Protein AF-A0AAD5UKB7-F1 (afdb_monomer)

pLDDT: mean 88.0, std 12.84, range [50.97, 97.19]

Structure (mmCIF, N/CA/C/O backbone):
data_AF-A0AAD5UKB7-F1
#
_entry.id   AF-A0AAD5UKB7-F1
#
loop_
_atom_site.group_PDB
_atom_site.id
_atom_site.type_symbol
_atom_site.label_atom_id
_atom_site.label_alt_id
_atom_site.label_comp_id
_atom_site.label_asym_id
_atom_site.label_entity_id
_atom_site.label_seq_id
_atom_site.pdbx_PDB_ins_code
_atom_site.Cartn_x
_atom_site.Cartn_y
_atom_site.Cartn_z
_atom_site.occupancy
_atom_site.B_iso_or_equiv
_atom_site.auth_seq_id
_atom_site.auth_comp_id
_atom_site.auth_asym_id
_atom_site.auth_atom_id
_atom_site.pdbx_PDB_model_num
ATOM 1 N N . MET A 1 1 ? 17.296 26.567 14.568 1.00 56.69 1 MET A N 1
ATOM 2 C CA . MET A 1 1 ? 15.826 26.685 14.721 1.00 56.69 1 MET A CA 1
ATOM 3 C C . MET A 1 1 ? 15.035 26.284 13.465 1.00 56.69 1 MET A C 1
ATOM 5 O O . MET A 1 1 ? 13.887 25.903 13.631 1.00 56.69 1 MET A O 1
ATOM 9 N N . SER A 1 2 ? 15.594 26.349 12.240 1.00 63.50 2 SER A N 1
ATOM 10 C CA . SER A 1 2 ? 14.855 26.017 10.996 1.00 63.50 2 SER A CA 1
ATOM 11 C C . SER A 1 2 ? 14.568 24.518 10.824 1.00 63.50 2 SER A C 1
ATOM 13 O O . SER A 1 2 ? 13.419 24.140 10.657 1.00 63.50 2 SER A O 1
ATOM 15 N N . ALA A 1 3 ? 15.573 23.653 11.002 1.00 61.16 3 ALA A N 1
ATOM 16 C CA . ALA A 1 3 ? 15.457 22.217 10.708 1.00 61.16 3 ALA A CA 1
ATOM 17 C C . ALA A 1 3 ? 14.374 21.460 11.511 1.00 61.16 3 ALA A C 1
ATOM 19 O O . ALA A 1 3 ? 13.832 20.468 11.036 1.00 61.16 3 ALA A O 1
ATOM 20 N N . ILE A 1 4 ? 14.028 21.932 12.717 1.00 60.91 4 ILE A N 1
ATOM 21 C CA . ILE A 1 4 ? 12.982 21.315 13.557 1.00 60.91 4 ILE A CA 1
ATOM 22 C C . ILE A 1 4 ? 11.576 21.636 13.015 1.00 60.91 4 ILE A C 1
ATOM 24 O O . ILE A 1 4 ? 10.653 20.841 13.176 1.00 60.91 4 ILE A O 1
ATOM 28 N N . LYS A 1 5 ? 11.399 22.789 12.354 1.00 59.22 5 LYS A N 1
ATOM 29 C CA . LYS A 1 5 ? 10.119 23.181 11.742 1.00 59.22 5 LYS A CA 1
ATOM 30 C C . LYS A 1 5 ? 9.829 22.383 10.471 1.00 59.22 5 LYS A C 1
ATOM 32 O O . LYS A 1 5 ? 8.678 22.016 10.253 1.00 59.22 5 LYS A O 1
ATOM 37 N N . ASP A 1 6 ? 10.866 22.093 9.689 1.00 63.56 6 ASP A N 1
ATOM 38 C CA . ASP A 1 6 ? 10.740 21.431 8.389 1.00 63.56 6 ASP A CA 1
ATOM 39 C C . ASP A 1 6 ? 10.390 19.939 8.539 1.00 63.56 6 ASP A C 1
ATOM 41 O O . ASP A 1 6 ? 9.429 19.479 7.930 1.00 63.56 6 ASP A O 1
ATOM 45 N N . GLN A 1 7 ? 11.028 19.209 9.466 1.00 64.62 7 GLN A N 1
ATOM 46 C CA . GLN A 1 7 ? 10.672 17.800 9.717 1.00 64.62 7 GLN A CA 1
ATOM 47 C C . GLN A 1 7 ? 9.231 17.605 10.212 1.00 64.62 7 GLN A C 1
ATOM 49 O O . GLN A 1 7 ? 8.585 16.607 9.895 1.00 64.62 7 GLN A O 1
ATOM 54 N N . ASN A 1 8 ? 8.704 18.560 10.984 1.00 72.44 8 ASN A N 1
ATOM 55 C CA . ASN A 1 8 ? 7.324 18.493 11.463 1.00 72.44 8 ASN A CA 1
ATOM 56 C C . ASN A 1 8 ? 6.328 18.739 10.315 1.00 72.44 8 ASN A C 1
ATOM 58 O O . ASN A 1 8 ? 5.233 18.185 10.304 1.00 72.44 8 ASN A O 1
ATOM 62 N N . LYS A 1 9 ? 6.705 19.534 9.309 1.00 81.12 9 LYS A N 1
ATOM 63 C CA . LYS A 1 9 ? 5.871 19.760 8.127 1.00 81.12 9 LYS A CA 1
ATOM 64 C C . LYS A 1 9 ? 5.735 18.485 7.289 1.00 81.12 9 LYS A C 1
ATOM 66 O O . LYS A 1 9 ? 4.608 18.083 7.011 1.00 81.12 9 LYS A O 1
ATOM 71 N N . ASP A 1 10 ? 6.849 17.826 6.976 1.00 87.19 10 ASP A N 1
ATOM 72 C CA . ASP A 1 10 ? 6.859 16.611 6.148 1.00 87.19 10 ASP A CA 1
ATOM 73 C C . ASP A 1 10 ? 6.050 15.480 6.799 1.00 87.19 10 ASP A C 1
ATOM 75 O O . ASP A 1 10 ? 5.234 14.821 6.151 1.00 87.19 10 ASP A O 1
ATOM 79 N N . TYR A 1 11 ? 6.201 15.303 8.116 1.00 87.00 11 TYR A N 1
ATOM 80 C CA . TYR A 1 11 ? 5.419 14.325 8.871 1.00 87.00 11 TYR A CA 1
ATOM 81 C C . TYR A 1 11 ? 3.908 14.612 8.811 1.00 87.00 11 TYR A C 1
ATOM 83 O O . TYR A 1 11 ? 3.106 13.709 8.560 1.00 87.00 11 TYR A O 1
ATOM 91 N N . ASN A 1 12 ? 3.508 15.876 8.985 1.00 92.69 12 ASN A N 1
ATOM 92 C CA . ASN A 1 12 ? 2.099 16.271 8.938 1.00 92.69 12 ASN A CA 1
ATOM 93 C C . ASN A 1 12 ? 1.481 16.093 7.543 1.00 92.69 12 ASN A C 1
ATOM 95 O O . ASN A 1 12 ? 0.309 15.724 7.436 1.00 92.69 12 ASN A O 1
ATOM 99 N N . GLU A 1 13 ? 2.240 16.329 6.471 1.00 92.50 13 GLU A N 1
ATOM 100 C CA . GLU A 1 13 ? 1.772 16.089 5.103 1.00 92.50 13 GLU A CA 1
ATOM 101 C C . GLU A 1 13 ? 1.514 14.599 4.848 1.00 92.50 13 GLU A C 1
ATOM 103 O O . GLU A 1 13 ? 0.463 14.245 4.298 1.00 92.50 13 GLU A O 1
ATOM 108 N N . VAL A 1 14 ? 2.417 13.731 5.314 1.00 90.44 14 VAL A N 1
ATOM 109 C CA . VAL A 1 14 ? 2.265 12.272 5.226 1.00 90.44 14 VAL A CA 1
ATOM 110 C C . VAL A 1 14 ? 1.040 11.801 6.008 1.00 90.44 14 VAL A C 1
ATOM 112 O O . VAL A 1 14 ? 0.188 11.118 5.441 1.00 90.44 14 VAL A O 1
ATOM 115 N N . GLU A 1 15 ? 0.884 12.198 7.274 1.00 91.38 15 GLU A N 1
ATOM 116 C CA . GLU A 1 15 ? -0.296 11.825 8.072 1.00 91.38 15 GLU A CA 1
ATOM 117 C C . GLU A 1 15 ? -1.595 12.342 7.444 1.00 91.38 15 GLU A C 1
ATOM 119 O O . GLU A 1 15 ? -2.591 11.621 7.369 1.00 91.38 15 GLU A O 1
ATOM 124 N N . SER A 1 16 ? -1.601 13.575 6.928 1.00 94.44 16 SER A N 1
ATOM 125 C CA . SER A 1 16 ? -2.768 14.125 6.235 1.00 94.44 16 SER A CA 1
ATOM 126 C C . SER A 1 16 ? -3.125 13.305 4.992 1.00 94.44 16 SER A C 1
ATOM 128 O O . SER A 1 16 ? -4.301 13.014 4.761 1.00 94.44 16 SER A O 1
ATOM 130 N N . ALA A 1 17 ? -2.131 12.886 4.204 1.00 93.56 17 ALA A N 1
ATOM 131 C CA . ALA A 1 17 ? -2.348 12.028 3.045 1.00 93.56 17 ALA A CA 1
ATOM 132 C C . ALA A 1 17 ? -2.914 10.658 3.437 1.00 93.56 17 ALA A C 1
ATOM 134 O O . ALA A 1 17 ? -3.894 10.214 2.838 1.00 93.56 17 ALA A O 1
ATOM 135 N N . LEU A 1 18 ? -2.358 10.026 4.472 1.00 93.44 18 LEU A N 1
ATOM 136 C CA . LEU A 1 18 ? -2.831 8.735 4.971 1.00 93.44 18 LEU A CA 1
ATOM 137 C C . LEU A 1 18 ? -4.271 8.817 5.488 1.00 93.44 18 LEU A C 1
ATOM 139 O O . LEU A 1 18 ? -5.092 7.975 5.133 1.00 93.44 18 LEU A O 1
ATOM 143 N N . ASN A 1 19 ? -4.611 9.873 6.228 1.00 93.44 19 ASN A N 1
ATOM 144 C CA . ASN A 1 19 ? -5.973 10.097 6.715 1.00 93.44 19 ASN A CA 1
ATOM 145 C C . ASN A 1 19 ? -6.974 10.298 5.568 1.00 93.44 19 ASN A C 1
ATOM 147 O O . ASN A 1 19 ? -8.074 9.747 5.608 1.00 93.44 19 ASN A O 1
ATOM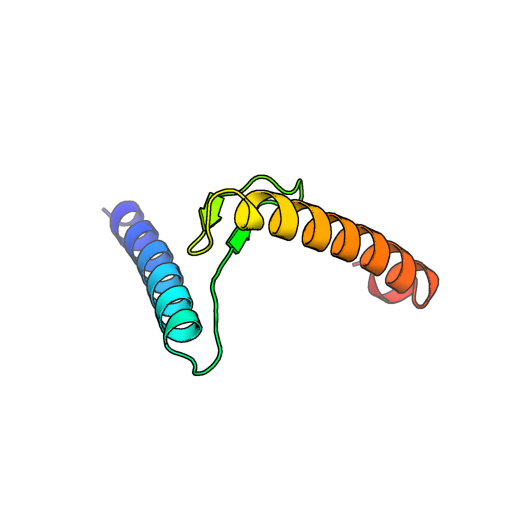 151 N N . ARG A 1 20 ? -6.600 11.042 4.515 1.00 95.44 20 ARG A N 1
ATOM 152 C CA . ARG A 1 20 ? -7.447 11.209 3.319 1.00 95.44 20 ARG A CA 1
ATOM 153 C C . ARG A 1 20 ? -7.688 9.885 2.594 1.00 95.44 20 ARG A C 1
ATOM 155 O O . ARG A 1 20 ? -8.808 9.645 2.152 1.00 95.44 20 ARG A O 1
ATOM 162 N N . LEU A 1 21 ? -6.660 9.040 2.481 1.00 95.25 21 LEU A N 1
ATOM 163 C CA . LEU A 1 21 ? -6.784 7.707 1.888 1.00 95.25 21 LEU A CA 1
ATOM 164 C C . LEU A 1 21 ? -7.707 6.826 2.733 1.00 95.25 21 LEU A C 1
ATOM 166 O O . LEU A 1 21 ? -8.648 6.246 2.205 1.00 95.25 21 LEU A O 1
ATOM 170 N N . GLN A 1 22 ? -7.494 6.777 4.047 1.00 93.38 22 GLN A N 1
ATOM 171 C CA . GLN A 1 22 ? -8.281 5.933 4.945 1.00 93.38 22 GLN A CA 1
ATOM 172 C C . GLN A 1 22 ? -9.755 6.356 5.023 1.00 93.38 22 GLN A C 1
ATOM 174 O O . GLN A 1 22 ? -10.632 5.505 5.147 1.00 93.38 22 GLN A O 1
ATOM 179 N N . ALA A 1 23 ? -10.044 7.656 4.928 1.00 95.25 23 ALA A N 1
ATOM 180 C CA . ALA A 1 23 ? -11.408 8.182 4.950 1.00 95.25 23 ALA A CA 1
ATOM 181 C C . ALA A 1 23 ? -12.209 7.875 3.670 1.00 95.25 23 ALA A C 1
ATOM 183 O O . ALA A 1 23 ? -13.425 8.085 3.637 1.00 95.25 23 ALA A O 1
ATOM 184 N N . HIS A 1 24 ? -11.559 7.409 2.601 1.00 96.31 24 HIS A N 1
ATOM 185 C CA . HIS A 1 24 ? -12.238 7.135 1.344 1.00 96.31 24 HIS A CA 1
ATOM 186 C C . HIS A 1 24 ? -13.072 5.848 1.425 1.00 96.31 24 HIS A C 1
ATOM 188 O O . HIS A 1 24 ? -12.598 4.790 1.844 1.00 96.31 24 HIS A O 1
ATOM 194 N N . LYS A 1 25 ? -14.340 5.921 0.998 1.00 96.25 25 LYS A N 1
ATOM 195 C CA . LYS A 1 25 ? -15.263 4.779 1.055 1.00 96.25 25 LYS A CA 1
ATOM 196 C C . LYS A 1 25 ? -14.704 3.606 0.245 1.00 96.25 25 LYS A C 1
ATOM 198 O O . LYS A 1 25 ? -14.424 3.744 -0.940 1.00 96.25 25 LYS A O 1
ATOM 203 N N . GLY A 1 26 ? -14.621 2.439 0.879 1.00 95.69 26 GLY A N 1
ATOM 204 C CA . GLY A 1 26 ? -14.133 1.209 0.250 1.00 95.69 26 GLY A CA 1
ATOM 205 C C . GLY A 1 26 ? -12.643 0.941 0.461 1.00 95.69 26 GLY A C 1
ATOM 206 O O . GLY A 1 26 ? -12.185 -0.143 0.108 1.00 95.69 26 GLY A O 1
ATOM 207 N N . VAL A 1 27 ? -11.898 1.862 1.081 1.00 96.19 27 VAL A N 1
ATOM 208 C CA . VAL A 1 27 ? -10.529 1.583 1.526 1.00 96.19 27 VAL A CA 1
ATOM 209 C C . VAL A 1 27 ? -10.579 0.644 2.728 1.00 96.19 27 VAL A C 1
ATOM 211 O O . VAL A 1 27 ? -11.104 0.987 3.783 1.00 96.19 27 VAL A O 1
ATOM 214 N N . GLN A 1 28 ? -10.055 -0.568 2.543 1.00 93.50 28 GLN A N 1
ATOM 215 C CA . GLN A 1 28 ? -10.030 -1.616 3.573 1.00 93.50 28 GLN A CA 1
ATOM 216 C C . GLN A 1 28 ? -8.770 -1.544 4.440 1.00 93.50 28 GLN A C 1
ATOM 218 O O . GLN A 1 28 ? -8.775 -1.979 5.587 1.00 93.50 28 GLN A O 1
ATOM 223 N N . GLY A 1 29 ? -7.696 -0.962 3.909 1.00 93.50 29 GLY A N 1
ATOM 224 C CA . GLY A 1 29 ? -6.491 -0.687 4.667 1.00 93.50 29 GLY A CA 1
ATOM 225 C C . GLY A 1 29 ? -5.384 -0.082 3.822 1.00 93.50 29 GLY A C 1
ATOM 226 O O . GLY A 1 29 ? -5.501 0.048 2.604 1.00 93.50 29 GLY A O 1
ATOM 227 N N . ILE A 1 30 ? -4.314 0.309 4.503 1.00 95.19 30 ILE A N 1
ATOM 228 C CA . ILE A 1 30 ? -3.137 0.954 3.931 1.00 95.19 30 ILE A CA 1
ATOM 229 C C . ILE A 1 30 ? -1.908 0.176 4.387 1.00 95.19 30 ILE A C 1
ATOM 231 O O . ILE A 1 30 ? -1.797 -0.159 5.565 1.00 95.19 30 ILE A O 1
ATOM 235 N N . VAL A 1 31 ? -0.979 -0.074 3.464 1.00 95.50 31 VAL A N 1
ATOM 236 C CA . VAL A 1 31 ? 0.333 -0.665 3.745 1.00 95.50 31 VAL A CA 1
ATOM 237 C C . VAL A 1 31 ? 1.402 0.257 3.173 1.00 95.50 31 VAL A C 1
ATOM 239 O O . VAL A 1 31 ? 1.367 0.600 1.995 1.00 95.50 31 VAL A O 1
ATOM 242 N N . ILE A 1 32 ? 2.348 0.654 4.016 1.00 94.50 32 ILE A N 1
ATOM 243 C CA . ILE A 1 32 ? 3.555 1.382 3.637 1.00 94.50 32 ILE A CA 1
ATOM 244 C C . ILE A 1 32 ? 4.705 0.395 3.752 1.00 94.50 32 ILE A C 1
ATOM 246 O O . ILE A 1 32 ? 4.959 -0.135 4.836 1.00 94.50 32 ILE A O 1
ATOM 250 N N . ALA A 1 33 ? 5.393 0.154 2.644 1.00 95.19 33 ALA A N 1
ATOM 251 C CA . ALA A 1 33 ? 6.501 -0.781 2.575 1.00 95.19 33 ALA A CA 1
ATOM 252 C C . ALA A 1 33 ? 7.653 -0.210 1.750 1.00 95.19 33 ALA A C 1
ATOM 254 O O . ALA A 1 33 ? 7.469 0.689 0.928 1.00 95.19 33 ALA A O 1
ATOM 255 N N . THR A 1 34 ? 8.847 -0.740 1.983 1.00 95.06 34 THR A N 1
ATOM 256 C CA . THR A 1 34 ? 10.024 -0.452 1.172 1.00 95.06 34 THR A CA 1
ATOM 257 C C . THR A 1 34 ? 9.971 -1.215 -0.156 1.00 95.06 34 THR A C 1
ATOM 259 O O . THR A 1 34 ? 9.160 -2.125 -0.346 1.00 95.06 34 THR A O 1
ATOM 262 N N . HIS A 1 35 ? 10.866 -0.878 -1.086 1.00 92.00 35 HIS A N 1
ATOM 263 C CA . HIS A 1 35 ? 10.951 -1.544 -2.388 1.00 92.00 35 HIS A CA 1
ATOM 264 C C . HIS A 1 35 ? 11.474 -2.989 -2.305 1.00 92.00 35 HIS A C 1
ATOM 266 O O . HIS A 1 35 ? 11.401 -3.721 -3.285 1.00 92.00 35 HIS A O 1
ATOM 272 N N . GLU A 1 36 ? 11.979 -3.405 -1.147 1.00 93.44 36 GLU A N 1
ATOM 273 C CA . GLU A 1 36 ? 12.340 -4.782 -0.814 1.00 93.44 36 GLU A CA 1
ATOM 274 C C . GLU A 1 36 ? 11.158 -5.564 -0.211 1.00 93.44 36 GLU A C 1
ATOM 276 O O . GLU A 1 36 ? 11.250 -6.775 -0.028 1.00 93.44 36 GLU A O 1
ATOM 281 N N . GLY A 1 37 ? 10.037 -4.894 0.087 1.00 93.50 37 GLY A N 1
ATOM 282 C CA . GLY A 1 37 ? 8.854 -5.499 0.706 1.00 93.50 37 GLY A CA 1
ATOM 283 C C . GLY A 1 37 ? 8.859 -5.489 2.239 1.00 93.50 37 GLY A C 1
ATOM 284 O O . GLY A 1 37 ? 7.985 -6.109 2.850 1.00 93.50 37 GLY A O 1
ATOM 285 N N . SER A 1 38 ? 9.786 -4.771 2.879 1.00 96.25 38 SER A N 1
ATOM 286 C CA . SER A 1 38 ? 9.775 -4.581 4.335 1.00 96.25 38 SER A CA 1
ATOM 287 C C . SER A 1 38 ? 8.678 -3.600 4.736 1.00 96.25 38 SER A C 1
ATOM 289 O O . SER A 1 38 ? 8.596 -2.497 4.200 1.00 96.25 38 SER A O 1
ATOM 291 N N . VAL A 1 39 ? 7.834 -3.980 5.691 1.00 96.50 39 VAL A N 1
ATOM 292 C CA . VAL A 1 39 ? 6.697 -3.158 6.127 1.00 96.50 39 VAL A CA 1
ATOM 293 C C . VAL A 1 39 ? 7.166 -2.076 7.100 1.00 96.50 39 VAL A C 1
ATOM 295 O O . VAL A 1 39 ? 7.815 -2.373 8.097 1.00 96.50 39 VAL A O 1
ATOM 298 N N . ILE A 1 40 ? 6.787 -0.828 6.827 1.00 94.69 40 ILE A N 1
ATOM 299 C CA . ILE A 1 40 ? 7.031 0.341 7.686 1.00 94.69 40 ILE A CA 1
ATOM 300 C C . ILE A 1 40 ? 5.805 0.620 8.563 1.00 94.69 40 ILE A C 1
ATOM 302 O O . ILE A 1 40 ? 5.928 0.855 9.762 1.00 94.69 40 ILE A O 1
ATOM 306 N N . ARG A 1 41 ? 4.606 0.601 7.967 1.00 93.31 41 ARG A N 1
ATOM 307 C CA . ARG A 1 41 ? 3.326 0.835 8.654 1.00 93.31 41 ARG A CA 1
ATOM 308 C C . ARG A 1 41 ? 2.219 0.079 7.937 1.00 93.31 41 ARG A C 1
ATOM 310 O O . ARG A 1 41 ? 2.236 -0.026 6.715 1.00 93.31 41 ARG A O 1
ATOM 317 N N . SER A 1 42 ? 1.237 -0.408 8.680 1.00 94.69 42 SER A N 1
ATOM 318 C CA . SER A 1 42 ? 0.052 -1.037 8.108 1.00 94.69 42 SER A CA 1
ATOM 319 C C . SER A 1 42 ? -1.168 -0.774 8.980 1.00 94.69 42 SER A C 1
ATOM 321 O O . SER A 1 42 ? -1.039 -0.621 10.194 1.00 94.69 42 SER A O 1
ATOM 323 N N . THR A 1 43 ? -2.343 -0.722 8.361 1.00 95.19 43 THR A N 1
ATOM 324 C CA . THR A 1 43 ? -3.637 -0.793 9.058 1.00 95.19 43 THR A CA 1
ATOM 325 C C . THR A 1 43 ? -4.311 -2.158 8.890 1.00 95.19 43 THR A C 1
ATOM 327 O O . THR A 1 43 ? -5.419 -2.344 9.385 1.00 95.19 43 THR A O 1
ATOM 330 N N . LEU A 1 44 ? -3.691 -3.080 8.147 1.00 95.12 44 LEU A N 1
ATOM 331 C CA . LEU A 1 44 ? -4.156 -4.456 7.965 1.00 95.12 44 LEU A CA 1
ATOM 332 C C . LEU A 1 44 ? -3.652 -5.358 9.097 1.00 95.12 44 LEU A C 1
ATOM 334 O O . LEU A 1 44 ? -2.768 -4.983 9.869 1.00 95.12 44 LEU A O 1
ATOM 338 N N . ASP A 1 45 ? -4.193 -6.572 9.178 1.00 95.12 45 ASP A N 1
ATOM 339 C CA . ASP A 1 45 ? -3.759 -7.555 10.167 1.00 95.12 45 ASP A CA 1
ATOM 340 C C . ASP A 1 45 ? -2.335 -8.085 9.899 1.00 95.12 45 ASP A C 1
ATOM 342 O O . ASP A 1 45 ? -1.749 -7.908 8.824 1.00 95.12 45 ASP A O 1
ATOM 346 N N . ASN A 1 46 ? -1.766 -8.754 10.903 1.00 92.62 46 ASN A N 1
ATOM 347 C CA . ASN A 1 46 ? -0.388 -9.252 10.877 1.00 92.62 46 ASN A CA 1
ATOM 348 C C . ASN A 1 46 ? -0.153 -10.400 9.878 1.00 92.62 46 ASN A C 1
ATOM 350 O O . ASN A 1 46 ? 0.997 -10.756 9.634 1.00 92.62 46 ASN A O 1
ATOM 354 N N . ILE A 1 47 ? -1.210 -10.988 9.313 1.00 94.62 47 ILE A N 1
ATOM 355 C CA . ILE A 1 47 ? -1.127 -12.058 8.313 1.00 94.62 47 ILE A CA 1
ATOM 356 C C . ILE A 1 47 ? -1.143 -11.442 6.912 1.00 94.62 47 ILE A C 1
ATOM 358 O O . ILE A 1 47 ? -0.257 -11.707 6.099 1.00 94.62 47 ILE A O 1
ATOM 362 N N . GLN A 1 48 ? -2.118 -10.578 6.643 1.00 96.19 48 GLN A N 1
ATOM 363 C CA . GLN A 1 48 ? -2.318 -9.918 5.358 1.00 96.19 48 GLN A CA 1
ATOM 364 C C . GLN A 1 48 ? -1.203 -8.921 5.047 1.00 96.19 48 GLN A C 1
ATOM 366 O O . GLN A 1 48 ? -0.746 -8.839 3.909 1.00 96.19 48 GLN A O 1
ATOM 371 N N . THR A 1 49 ? -0.735 -8.184 6.053 1.00 96.81 49 THR A N 1
ATOM 372 C CA . THR A 1 49 ? 0.291 -7.143 5.908 1.00 96.81 49 THR A CA 1
ATOM 373 C C . THR A 1 49 ? 1.570 -7.632 5.202 1.00 96.81 49 THR A C 1
ATOM 375 O O . THR A 1 49 ? 1.908 -7.084 4.147 1.00 96.81 49 THR A O 1
ATOM 378 N N . PRO A 1 50 ? 2.286 -8.662 5.703 1.00 96.12 50 PRO A N 1
ATOM 379 C CA . PRO A 1 50 ? 3.502 -9.147 5.046 1.00 96.12 50 PRO A CA 1
ATOM 380 C C . PRO A 1 50 ? 3.228 -9.797 3.681 1.00 96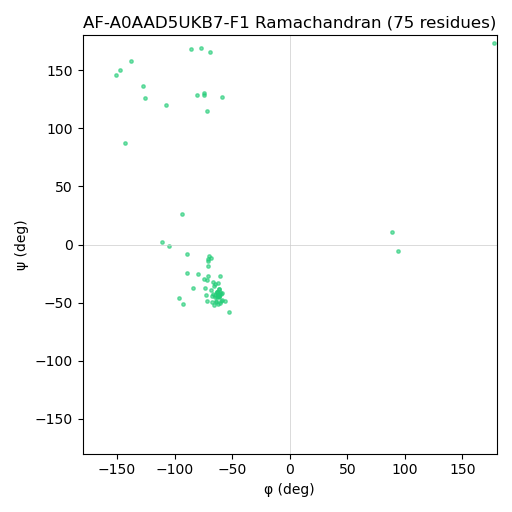.12 50 PRO A C 1
ATOM 382 O O . PRO A 1 50 ? 4.052 -9.686 2.769 1.00 96.12 50 PRO A O 1
ATOM 385 N N . GLN A 1 51 ? 2.068 -10.440 3.510 1.00 96.56 51 GLN A N 1
ATOM 386 C CA . GLN A 1 51 ? 1.673 -11.062 2.243 1.00 96.56 51 GLN A CA 1
ATOM 387 C C . GLN A 1 51 ? 1.460 -10.014 1.145 1.00 96.56 51 GLN A C 1
ATOM 389 O O . GLN A 1 51 ? 2.073 -10.108 0.082 1.00 96.56 51 GLN A O 1
ATOM 394 N N . ILE A 1 52 ? 0.643 -8.992 1.416 1.00 96.56 52 ILE A N 1
ATOM 395 C CA . ILE A 1 52 ? 0.356 -7.888 0.488 1.00 96.56 52 ILE A CA 1
ATOM 396 C C . ILE A 1 52 ? 1.655 -7.171 0.113 1.00 96.56 52 ILE A C 1
ATOM 398 O O . ILE A 1 52 ? 1.915 -6.973 -1.072 1.00 96.56 52 ILE A O 1
ATOM 402 N N . SER A 1 53 ? 2.488 -6.835 1.104 1.00 97.19 53 SER A N 1
ATOM 403 C CA . SER A 1 53 ? 3.769 -6.155 0.881 1.00 97.19 53 SER A CA 1
ATOM 404 C C . SER A 1 53 ? 4.664 -6.933 -0.088 1.00 97.19 53 SER A C 1
ATOM 406 O O . SER A 1 53 ? 5.152 -6.396 -1.082 1.00 97.19 53 SER A O 1
ATOM 408 N N . THR A 1 54 ? 4.806 -8.239 0.146 1.00 96.50 54 THR A N 1
ATOM 409 C CA . THR A 1 54 ? 5.628 -9.115 -0.694 1.00 96.50 54 THR A CA 1
ATOM 410 C C . THR A 1 54 ? 5.085 -9.205 -2.121 1.00 96.50 54 THR A C 1
ATOM 412 O O . THR A 1 54 ? 5.832 -9.032 -3.085 1.00 96.50 54 THR A O 1
ATOM 415 N N . LEU A 1 55 ? 3.783 -9.462 -2.269 1.00 96.81 55 LEU A N 1
ATOM 416 C CA . LEU A 1 55 ? 3.149 -9.658 -3.574 1.00 96.81 55 LEU A CA 1
ATOM 417 C C . LEU A 1 55 ? 3.194 -8.390 -4.431 1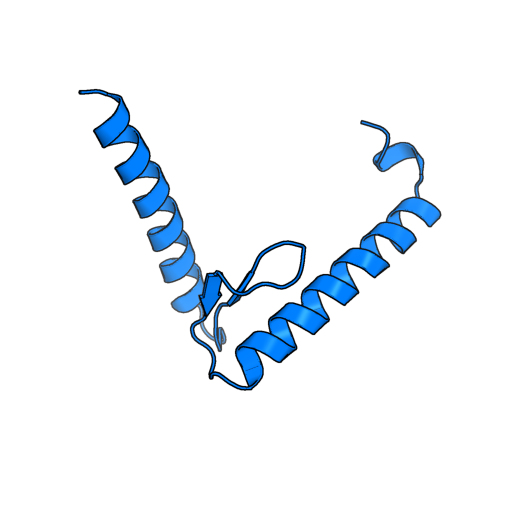.00 96.81 55 LEU A C 1
ATOM 419 O O . LEU A 1 55 ? 3.537 -8.460 -5.611 1.00 96.81 55 LEU A O 1
ATOM 423 N N . VAL A 1 56 ? 2.884 -7.232 -3.844 1.00 96.50 56 VAL A N 1
ATOM 424 C CA . VAL A 1 56 ? 2.876 -5.949 -4.560 1.00 96.50 56 VAL A CA 1
ATOM 425 C C . VAL A 1 56 ? 4.285 -5.560 -4.995 1.00 96.50 56 VAL A C 1
ATOM 427 O O . VAL A 1 56 ? 4.474 -5.153 -6.141 1.00 96.50 56 VAL A O 1
ATOM 430 N N . THR A 1 57 ? 5.289 -5.744 -4.137 1.00 96.19 57 THR A N 1
ATOM 431 C CA . THR A 1 57 ? 6.686 -5.469 -4.492 1.00 96.19 57 THR A CA 1
ATOM 432 C C . THR A 1 57 ? 7.170 -6.363 -5.634 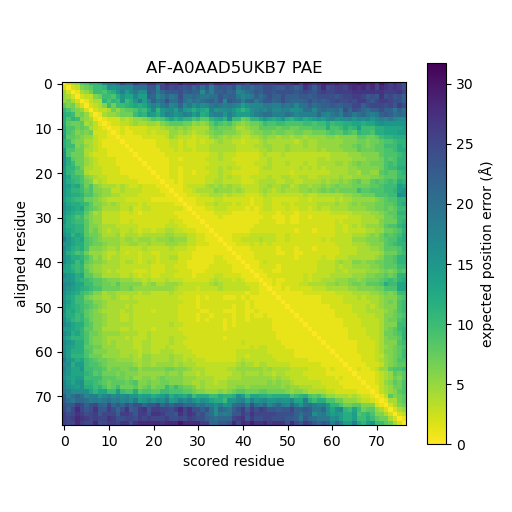1.00 96.19 57 THR A C 1
ATOM 434 O O . THR A 1 57 ? 7.765 -5.874 -6.598 1.00 96.19 57 THR A O 1
ATOM 437 N N . GLN A 1 58 ? 6.868 -7.664 -5.587 1.00 95.94 58 GLN A N 1
ATOM 438 C CA . GLN A 1 58 ? 7.206 -8.588 -6.674 1.00 95.94 58 GLN A CA 1
ATOM 439 C C . GLN A 1 58 ? 6.492 -8.229 -7.980 1.00 95.94 58 GLN A C 1
ATOM 441 O O . GLN A 1 58 ? 7.104 -8.284 -9.048 1.00 95.94 58 GLN A O 1
ATOM 446 N N . LEU A 1 59 ? 5.214 -7.849 -7.905 1.00 96.69 59 LEU A N 1
ATOM 447 C CA . LEU A 1 59 ? 4.450 -7.383 -9.058 1.00 96.69 59 LEU A CA 1
ATOM 448 C C . LEU A 1 59 ? 5.096 -6.135 -9.666 1.00 96.69 59 LEU A C 1
ATOM 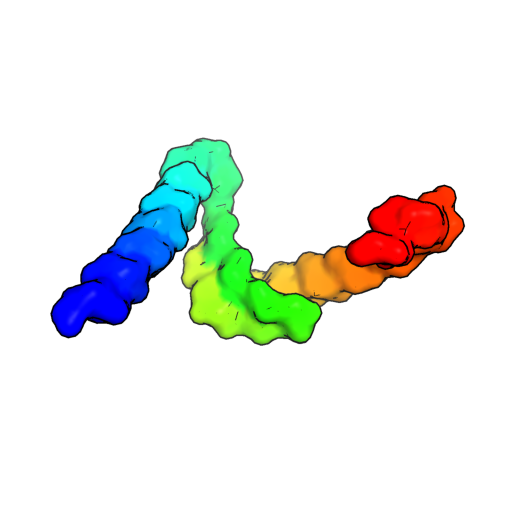450 O O . LEU A 1 59 ? 5.371 -6.121 -10.860 1.00 96.69 59 LEU A O 1
ATOM 454 N N . ALA A 1 60 ? 5.401 -5.124 -8.852 1.00 95.12 60 ALA A N 1
ATOM 455 C CA . ALA A 1 60 ? 6.021 -3.887 -9.315 1.00 95.12 60 ALA A CA 1
ATOM 456 C C . ALA A 1 60 ? 7.377 -4.139 -9.995 1.00 95.12 60 ALA A C 1
ATOM 458 O O . ALA A 1 60 ? 7.650 -3.564 -11.049 1.00 95.12 60 ALA A O 1
ATOM 459 N N . ALA A 1 61 ? 8.209 -5.024 -9.436 1.00 92.94 61 ALA A N 1
ATOM 460 C CA . ALA A 1 61 ? 9.493 -5.396 -10.028 1.00 92.94 61 ALA A CA 1
ATOM 461 C C . ALA A 1 61 ? 9.331 -6.050 -11.411 1.00 92.94 61 ALA A C 1
ATOM 463 O O . ALA A 1 61 ? 10.034 -5.687 -12.354 1.00 92.94 61 ALA A O 1
ATOM 464 N N . ARG A 1 62 ? 8.371 -6.973 -11.559 1.00 93.75 62 ARG A N 1
ATOM 465 C CA . ARG A 1 62 ? 8.083 -7.631 -12.844 1.00 93.75 62 ARG A CA 1
ATOM 466 C C . ARG A 1 62 ? 7.514 -6.653 -13.865 1.00 93.75 62 ARG A C 1
ATOM 468 O O . ARG A 1 62 ? 7.972 -6.633 -15.002 1.00 93.75 62 ARG A O 1
ATOM 475 N N . SER A 1 63 ? 6.568 -5.813 -13.451 1.00 94.56 63 SER A N 1
ATOM 476 C CA . SER A 1 63 ? 5.953 -4.810 -14.322 1.00 94.56 63 SER A CA 1
ATOM 477 C C . SER A 1 63 ? 6.977 -3.810 -14.854 1.00 94.56 63 SER A C 1
ATOM 479 O O . SER A 1 63 ? 6.916 -3.469 -16.027 1.00 94.56 63 SER A O 1
ATOM 481 N N . LYS A 1 64 ? 7.961 -3.392 -14.044 1.00 90.38 64 LYS A N 1
ATOM 482 C CA . LYS A 1 64 ? 9.071 -2.543 -14.515 1.00 90.38 64 LYS A CA 1
ATOM 483 C C . LYS A 1 64 ? 9.872 -3.205 -15.636 1.00 90.38 64 LYS A C 1
ATOM 485 O O . LYS A 1 64 ? 10.190 -2.541 -16.615 1.00 90.38 64 LYS A O 1
ATOM 490 N N . GLY A 1 65 ? 10.164 -4.502 -15.507 1.00 90.44 65 GLY A N 1
ATOM 491 C CA . GLY A 1 65 ? 10.828 -5.271 -16.562 1.00 90.44 65 GLY A CA 1
ATOM 492 C C . GLY A 1 65 ? 10.015 -5.274 -17.856 1.00 90.44 65 GLY A C 1
ATOM 493 O O . GLY A 1 65 ? 10.534 -4.903 -18.899 1.00 90.44 65 GLY A O 1
ATOM 494 N N . VAL A 1 66 ? 8.717 -5.576 -17.760 1.00 93.25 66 VAL A N 1
ATOM 495 C CA . VAL A 1 66 ? 7.810 -5.589 -18.920 1.00 93.25 66 VAL A CA 1
ATOM 496 C C . VAL A 1 66 ? 7.713 -4.217 -19.587 1.00 93.25 66 VAL A C 1
ATOM 498 O O . VAL A 1 66 ? 7.760 -4.135 -20.808 1.00 93.25 66 VAL A O 1
ATOM 501 N N . VAL A 1 67 ? 7.588 -3.137 -18.812 1.00 92.06 67 VAL A N 1
ATOM 502 C CA . 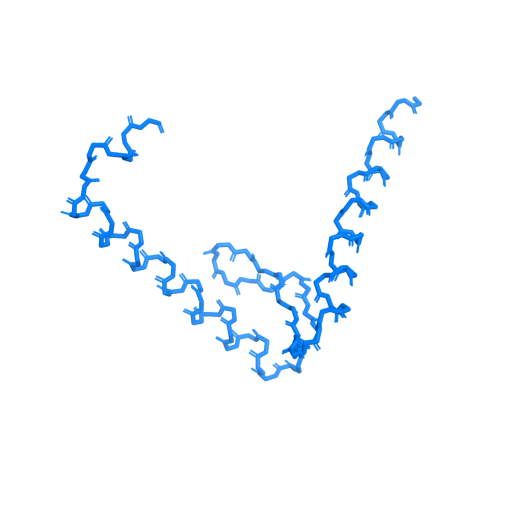VAL A 1 67 ? 7.526 -1.778 -19.373 1.00 92.06 67 VAL A CA 1
ATOM 503 C C . VAL A 1 67 ? 8.821 -1.435 -20.107 1.00 92.06 67 VAL A C 1
ATOM 505 O O . VAL A 1 67 ? 8.749 -0.935 -21.222 1.00 92.06 67 VAL A O 1
ATOM 508 N N . ARG A 1 68 ? 9.987 -1.767 -19.538 1.00 89.12 68 ARG A N 1
ATOM 509 C CA . ARG A 1 68 ? 11.285 -1.557 -20.197 1.00 89.12 68 ARG A CA 1
ATOM 510 C C . ARG A 1 68 ? 11.413 -2.352 -21.497 1.00 89.12 68 ARG A C 1
ATOM 512 O O . ARG A 1 68 ? 11.983 -1.857 -22.459 1.00 89.12 68 ARG A O 1
ATOM 519 N N . ASP A 1 69 ? 10.899 -3.577 -21.519 1.00 89.94 69 ASP A N 1
ATOM 520 C CA . ASP A 1 69 ? 10.943 -4.422 -22.714 1.00 89.94 69 ASP A CA 1
ATOM 521 C C . ASP A 1 69 ? 9.994 -3.907 -23.819 1.00 89.94 69 ASP A C 1
ATOM 523 O O . ASP A 1 69 ? 10.247 -4.142 -24.999 1.00 89.94 69 ASP A O 1
ATOM 527 N N . LEU A 1 70 ? 8.913 -3.204 -23.452 1.00 91.00 70 LEU A N 1
ATOM 528 C CA . LEU A 1 70 ? 7.947 -2.613 -24.388 1.00 91.00 70 LEU A CA 1
ATOM 529 C C . LEU A 1 70 ? 8.376 -1.243 -24.923 1.00 91.00 70 LEU A C 1
ATOM 531 O O . LEU A 1 70 ? 8.118 -0.946 -26.087 1.00 91.00 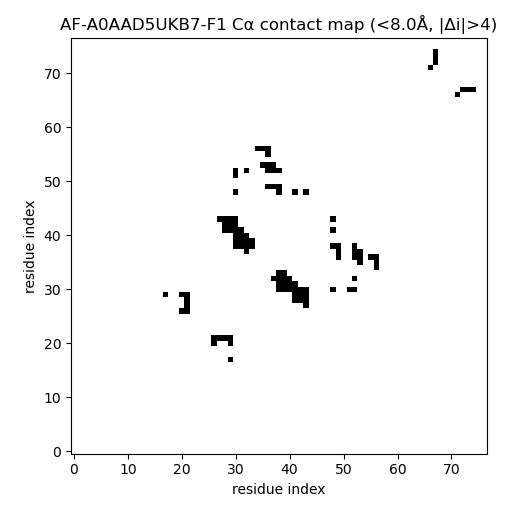70 LEU A O 1
ATOM 535 N N . ASP A 1 71 ? 8.991 -0.417 -24.081 1.00 83.81 71 ASP A N 1
ATOM 536 C CA . ASP A 1 71 ? 9.467 0.915 -24.440 1.00 83.81 71 ASP A CA 1
ATOM 537 C C . ASP A 1 71 ? 10.795 1.208 -23.718 1.00 83.81 71 ASP A C 1
ATOM 539 O O . ASP A 1 71 ? 10.809 1.730 -22.595 1.00 83.81 71 ASP A O 1
ATOM 543 N N . PRO A 1 72 ? 11.927 0.818 -24.329 1.00 76.06 72 PRO A N 1
ATOM 544 C CA . PRO A 1 72 ? 13.238 0.985 -23.718 1.00 76.06 72 PRO A CA 1
ATOM 545 C C . PRO A 1 72 ? 13.699 2.451 -23.656 1.00 76.06 72 PRO A C 1
ATOM 547 O O . PRO A 1 72 ? 14.569 2.754 -22.845 1.00 76.06 72 PRO A O 1
ATOM 550 N N . GLU A 1 73 ? 13.123 3.366 -24.448 1.00 71.25 73 GLU A 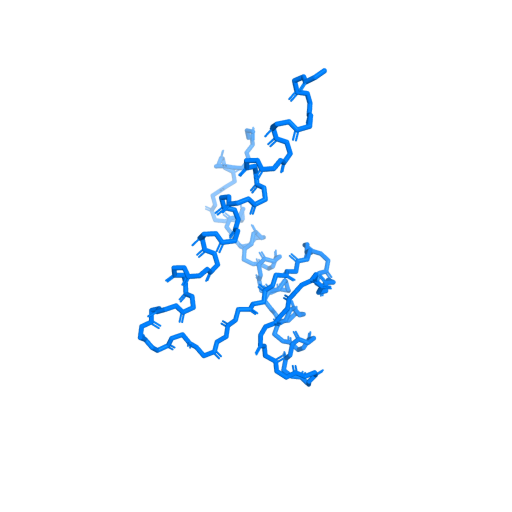N 1
ATOM 551 C CA . GLU A 1 73 ? 13.545 4.778 -24.492 1.00 71.25 73 GLU A CA 1
ATOM 552 C C . GLU A 1 73 ? 12.987 5.606 -23.320 1.00 71.25 73 GLU A C 1
ATOM 554 O O . GLU A 1 73 ? 13.607 6.581 -22.896 1.00 71.25 73 GLU A O 1
ATOM 559 N N . VAL A 1 74 ? 11.856 5.202 -22.730 1.00 64.19 74 VAL A N 1
ATOM 560 C CA . VAL A 1 74 ? 11.209 5.920 -21.610 1.00 64.19 74 VAL A CA 1
ATOM 561 C C . VAL A 1 74 ? 11.981 5.808 -20.283 1.00 64.19 74 VAL A C 1
ATOM 563 O O . VAL A 1 74 ? 11.716 6.576 -19.358 1.00 64.19 74 VAL A O 1
ATOM 566 N N . PHE A 1 75 ? 12.946 4.889 -20.164 1.00 53.94 75 PHE A N 1
ATOM 567 C CA . PHE A 1 75 ? 13.657 4.610 -18.906 1.00 53.94 75 PHE A CA 1
ATOM 568 C C . PHE A 1 75 ? 15.135 5.033 -18.862 1.00 53.94 75 PHE A C 1
ATOM 570 O O . PHE A 1 75 ? 15.774 4.816 -17.834 1.00 53.94 75 PHE A O 1
ATOM 577 N N . ASP A 1 76 ? 15.666 5.653 -19.918 1.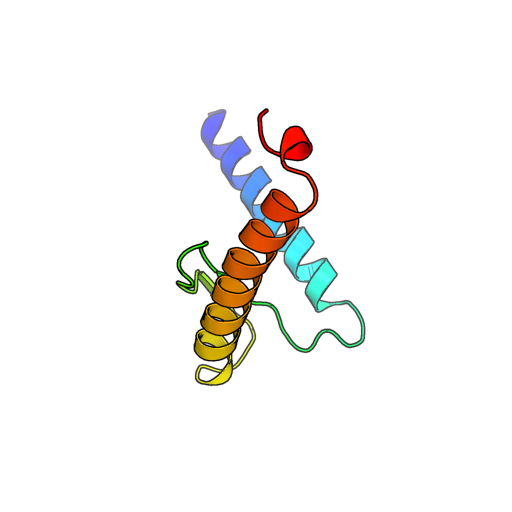00 52.53 76 ASP A N 1
ATOM 578 C CA . ASP A 1 76 ? 17.086 6.041 -20.020 1.00 52.53 76 ASP A CA 1
ATOM 579 C C . ASP A 1 76 ? 17.377 7.493 -19.558 1.00 52.53 76 ASP A C 1
ATOM 581 O O . ASP A 1 76 ? 18.343 8.119 -19.996 1.00 52.53 76 ASP A O 1
ATOM 585 N N . GLY A 1 77 ? 16.543 8.042 -18.662 1.00 50.97 77 GLY A N 1
ATOM 586 C CA . GLY A 1 77 ? 16.656 9.404 -18.109 1.00 50.97 77 GLY A CA 1
ATOM 587 C C . GLY A 1 77 ? 16.836 9.453 -16.598 1.00 50.97 77 GLY A C 1
ATOM 588 O O . GLY A 1 77 ? 16.039 8.795 -15.892 1.00 50.97 77 GLY A O 1
#

Solvent-accessible surface area (backbone atoms only — not comparable to full-atom values): 4611 Å² total; per-residue (Å²): 124,63,72,70,57,53,58,54,48,57,51,51,52,51,52,51,50,51,51,57,52,58,71,37,90,85,54,82,63,50,78,43,56,47,89,87,23,52,76,79,47,64,68,50,55,90,69,56,44,60,50,52,32,42,53,52,34,54,47,52,56,52,51,53,53,54,48,41,75,75,43,61,78,84,70,79,119

Nearest PDB structures (foldseek):
  8j07-assembly1_q5  TM=9.238E-01  e=1.110E-04  Homo sapiens
  2hz5-assembly2_A-2  TM=8.766E-01  e=2.539E-04  Homo sapiens
  2hz5-assembly2_B  TM=8.775E-01  e=4.407E-04  Homo sapiens
  1y4o-assembly1_B  TM=8.106E-01  e=3.345E-04  Mus musculus
  7f8f-assembly1_A-2  TM=8.748E-01  e=4.594E-03  Candidatus Odinarchaeum yellowstonii

Mean predicted aligned error: 7.16 Å

Secondary structure (DSSP, 8-state):
-HHHHHHHHHHHHHHHHHHHHHTSTT----EEE-TT--EEEESS-TTHHHHHHHHHHHHHHHHHHHHHHH-GGGG--

InterPro domains:
  IPR004942 Roadblock/LAMTOR2 domain [PF03259] (15-71)

Radius of gyration: 16.71 Å; Cα contacts (8 Å, |Δi|>4): 54; chains: 1; bounding box: 32×39×39 Å

Foldseek 3Di:
DPVVVVVVVVVVVVVVVLVVQVPDPPDPKDFDADLCLHTPDIPDDPVVRSVVSNVVSVVVVVVVVVVCVVPVPVPPD

Sequence (77 aa):
MSAIKDQNKDYNEVESALNRLQAHKGVQGIVIATHEGSVIRSTLDNIQTPQISTLVTQLAARSKGVVRDLDPEVFDG

Organism: NCBI:txid261099